Protein AF-A0AAD2JNA0-F1 (afdb_monomer)

pLDDT: mean 92.97, std 4.01, range [65.81, 96.75]

Organism: NCBI:txid2856

Mean predicted aligned error: 5.22 Å

Radius of gyration: 20.21 Å; Cα contacts (8 Å, |Δi|>4): 89; chains: 1; bounding box: 45×37×53 Å

Sequence (125 aa):
MDPKVNDEFAEWLNMRYGSIQACKIVRGKIHRYLGMTLDFLVKGKLKIRMDDYVKNMLEDFPVKFNKDSKQETPAGNDLLEAGKGKLLNAEYRQIFHTTVARGLYVSKRARLDIHPTITVLASRI

Secondary structure (DSSP, 8-state):
--HHHHHHHHHHHHHHHTTTS------SSEEEETTEEEE--STT--EEE-HHHHHHHHHHSSSPP-TT---SSSS-TTTTSPP-SPPPPHHHHHHHHHHHHHHHHHHTTT-GGGHHHHHHHHTT-

Solvent-accessible surface area (backbone atoms only — not comparable to full-atom values): 7846 Å² total; per-residue (Å²): 130,69,70,61,62,61,48,56,50,50,51,51,48,28,74,75,61,22,86,88,50,73,63,86,82,83,81,84,48,67,45,80,54,94,66,30,38,42,35,44,81,51,86,96,44,80,46,72,42,40,64,71,45,50,50,52,53,52,68,72,38,90,70,83,76,59,94,81,70,71,70,97,55,89,60,67,96,59,68,88,54,83,81,91,69,78,85,68,55,74,66,59,42,52,51,49,48,53,52,38,54,53,43,49,61,40,15,79,71,66,37,60,88,44,32,69,53,35,53,56,54,54,75,72,104

Foldseek 3Di:
DPVVVVVVVLVVCCVVPPPVHRDDDDDDQWDDDPQWIWGRVDPPDTDIDNPVLVVVLQVPQPDHDDPPNDDPALDDPCLVPDDPDDDDDPVVVVNLQVSLVSVCVCCVTPNVRCNVSSVSSNVVD

Structure (mmCIF, N/CA/C/O backbone):
data_AF-A0AAD2JNA0-F1
#
_entry.id   A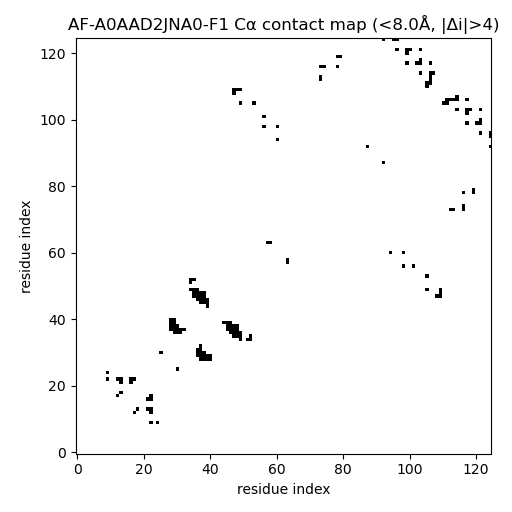F-A0AAD2JNA0-F1
#
loop_
_at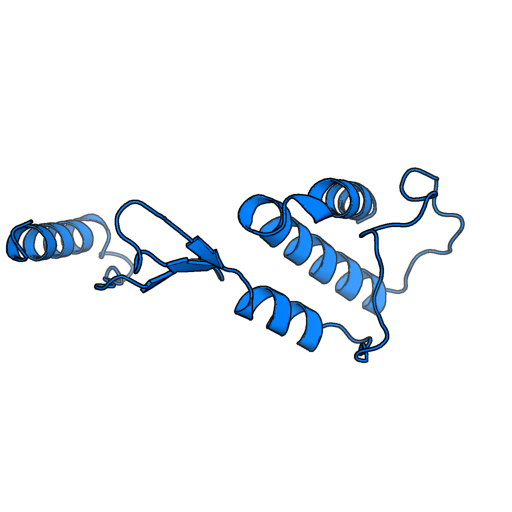om_site.group_PDB
_atom_site.id
_atom_site.type_symbol
_atom_site.label_atom_id
_atom_site.label_alt_id
_atom_site.label_comp_id
_atom_site.label_asym_id
_atom_site.label_entity_id
_atom_site.label_seq_id
_atom_site.pdbx_PDB_ins_code
_atom_site.Cartn_x
_atom_site.Cartn_y
_atom_site.Cartn_z
_atom_site.occupancy
_atom_site.B_iso_or_equiv
_atom_site.auth_seq_id
_atom_site.auth_comp_id
_atom_site.auth_asym_id
_atom_site.auth_atom_id
_atom_site.pdbx_PDB_model_num
ATOM 1 N N . MET A 1 1 ? -20.060 3.004 24.164 1.00 65.81 1 MET A N 1
ATOM 2 C CA . MET A 1 1 ? -20.694 1.758 23.694 1.00 65.81 1 MET A CA 1
ATOM 3 C C . MET A 1 1 ? -20.538 0.733 24.787 1.00 65.81 1 MET A C 1
ATOM 5 O O . MET A 1 1 ? -19.457 0.672 25.363 1.00 65.81 1 MET A O 1
ATOM 9 N N . ASP A 1 2 ? -21.598 -0.014 25.072 1.00 86.88 2 ASP A N 1
ATOM 10 C CA . ASP A 1 2 ? -21.520 -1.186 25.939 1.00 86.88 2 ASP A CA 1
ATOM 11 C C . ASP A 1 2 ? -20.669 -2.264 25.235 1.00 86.88 2 ASP A C 1
ATOM 13 O O . ASP A 1 2 ? -20.981 -2.616 24.093 1.00 86.88 2 ASP A O 1
ATOM 17 N N . PRO A 1 3 ? -19.576 -2.756 25.850 1.00 86.38 3 PRO A N 1
ATOM 18 C CA . PRO A 1 3 ? -18.765 -3.832 25.290 1.00 86.38 3 PRO A CA 1
ATOM 19 C C . PRO A 1 3 ? -19.561 -5.088 24.911 1.00 86.38 3 PRO A C 1
ATOM 21 O O . PRO A 1 3 ? -19.195 -5.721 23.920 1.00 86.38 3 PRO A O 1
ATOM 24 N N . LYS A 1 4 ? -20.658 -5.395 25.620 1.00 91.31 4 LYS A N 1
ATOM 25 C CA . LYS A 1 4 ? -21.481 -6.590 25.372 1.00 91.31 4 LYS A CA 1
ATOM 26 C C . LYS A 1 4 ? -22.114 -6.608 23.988 1.00 91.31 4 LYS A C 1
ATOM 28 O O . LYS A 1 4 ? -22.144 -7.647 23.343 1.00 91.31 4 LYS A O 1
ATOM 33 N N . VAL A 1 5 ? -22.509 -5.444 23.472 1.00 93.44 5 VAL A N 1
ATOM 34 C CA . VAL A 1 5 ? -23.067 -5.329 22.113 1.00 93.44 5 VAL A CA 1
ATOM 35 C C . VAL A 1 5 ? -22.057 -5.812 21.065 1.00 93.44 5 VAL A C 1
ATOM 37 O O . VAL A 1 5 ? -22.419 -6.457 20.085 1.00 93.44 5 VAL A O 1
ATOM 40 N N . ASN A 1 6 ? -20.764 -5.548 21.281 1.00 91.62 6 ASN A N 1
ATOM 41 C CA . ASN A 1 6 ? -19.706 -6.021 20.387 1.00 91.62 6 ASN A CA 1
ATOM 42 C C . ASN A 1 6 ? -19.396 -7.517 20.565 1.00 91.62 6 ASN A C 1
ATOM 44 O O . ASN A 1 6 ? -18.737 -8.099 19.704 1.00 91.62 6 ASN A O 1
ATOM 48 N N . ASP A 1 7 ? -19.777 -8.127 21.687 1.00 93.25 7 ASP A N 1
ATOM 49 C CA . ASP A 1 7 ? -19.657 -9.570 21.921 1.00 93.25 7 ASP A CA 1
ATOM 50 C C . ASP A 1 7 ? -20.792 -10.306 21.205 1.00 93.25 7 ASP A C 1
ATOM 52 O O . ASP A 1 7 ? -20.525 -11.152 20.355 1.00 93.25 7 ASP A O 1
ATOM 56 N N . GLU A 1 8 ? -22.033 -9.869 21.416 1.00 95.06 8 GLU A N 1
ATOM 57 C CA . GLU A 1 8 ? -23.221 -10.393 20.731 1.00 95.06 8 GLU A CA 1
ATOM 58 C C . GLU A 1 8 ? -23.094 -10.272 19.205 1.00 95.06 8 GLU A C 1
ATOM 60 O O . GLU A 1 8 ? -23.380 -11.210 18.459 1.00 95.06 8 GLU A O 1
ATOM 65 N N . PHE A 1 9 ? -22.588 -9.137 18.711 1.00 94.06 9 PHE A N 1
ATOM 66 C CA . PHE A 1 9 ? -22.353 -8.962 17.279 1.00 94.06 9 PHE A CA 1
ATOM 67 C C . PHE A 1 9 ? -21.260 -9.897 16.738 1.00 94.06 9 PHE A C 1
ATOM 69 O O . PHE A 1 9 ? -21.366 -10.395 15.615 1.00 94.06 9 PHE A O 1
ATOM 76 N N . ALA A 1 10 ? -20.213 -10.164 17.522 1.00 93.81 10 ALA A N 1
ATOM 77 C CA . ALA A 1 10 ? -19.153 -11.092 17.138 1.00 93.81 10 ALA A CA 1
ATOM 78 C C . ALA A 1 10 ? -19.648 -12.547 17.079 1.00 93.81 10 ALA A C 1
ATOM 80 O O . A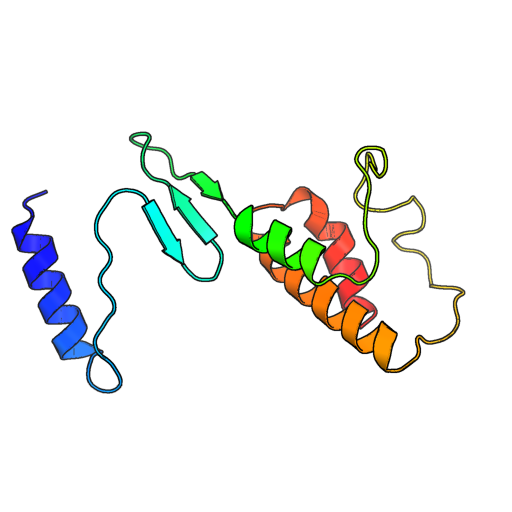LA A 1 10 ? -19.264 -13.289 16.169 1.00 93.81 10 ALA A O 1
ATOM 81 N N . GLU A 1 11 ? -20.516 -12.946 18.009 1.00 95.50 11 GLU A N 1
ATOM 82 C CA . GLU A 1 11 ? -21.198 -14.244 17.987 1.00 95.50 11 GLU A CA 1
ATOM 83 C C . GLU A 1 11 ? -22.107 -14.363 16.764 1.00 95.50 11 GLU A C 1
ATOM 85 O O . GLU A 1 11 ? -22.020 -15.341 16.020 1.00 95.50 11 GLU A O 1
ATOM 90 N N . TRP A 1 12 ? -22.906 -13.331 16.487 1.00 96.12 12 TRP A N 1
ATOM 91 C CA . TRP A 1 12 ? -23.779 -13.294 15.317 1.00 96.12 12 TRP A CA 1
ATOM 92 C C . TRP A 1 12 ? -23.000 -13.399 13.995 1.00 96.12 12 TRP A C 1
ATOM 94 O O . TRP A 1 12 ? -23.391 -14.162 13.108 1.00 96.12 12 TRP A O 1
ATOM 104 N N . LEU A 1 13 ? -21.869 -12.691 13.863 1.00 95.50 13 LEU A N 1
ATOM 105 C CA . LEU A 1 13 ? -20.994 -12.788 12.686 1.00 95.50 13 LEU A CA 1
ATOM 106 C C . LEU A 1 13 ? -20.475 -14.213 12.486 1.00 95.50 13 LEU A C 1
ATOM 108 O O . LEU A 1 13 ? -20.527 -14.732 11.372 1.00 95.50 13 LEU A O 1
ATOM 112 N N . ASN A 1 14 ? -20.013 -14.853 13.561 1.00 96.19 14 ASN A N 1
ATOM 113 C CA . ASN A 1 14 ? -19.549 -16.236 13.519 1.00 96.19 14 ASN A CA 1
ATOM 114 C C . ASN A 1 14 ? -20.671 -17.215 13.173 1.00 96.19 14 ASN A C 1
ATOM 116 O O . ASN A 1 14 ? -20.478 -18.092 12.339 1.00 96.19 14 ASN A O 1
ATOM 120 N N . MET A 1 15 ? -21.858 -17.047 13.749 1.00 96.25 15 MET A N 1
ATOM 121 C CA . MET A 1 15 ? -23.016 -17.874 13.415 1.00 96.25 15 MET A CA 1
ATOM 122 C C . MET A 1 15 ? -23.386 -17.746 11.931 1.00 96.25 15 MET A C 1
ATOM 124 O O . MET A 1 15 ? -23.740 -18.733 11.288 1.00 96.25 15 MET A O 1
ATOM 128 N N . ARG A 1 16 ? -23.306 -16.533 11.368 1.00 95.88 16 ARG A N 1
ATOM 129 C CA . ARG A 1 16 ? -23.735 -16.265 9.992 1.00 95.88 16 ARG A CA 1
ATOM 130 C C . ARG A 1 16 ? -22.691 -16.632 8.937 1.00 95.88 16 ARG A C 1
ATOM 132 O O . ARG A 1 16 ? -23.069 -17.106 7.869 1.00 95.88 16 ARG A O 1
ATOM 139 N N . TYR A 1 17 ? -21.412 -16.386 9.215 1.00 94.75 17 TYR A N 1
ATOM 140 C CA . TYR A 1 17 ? -20.326 -16.469 8.230 1.00 94.75 17 TYR A CA 1
ATOM 141 C C . TYR A 1 17 ? -19.186 -17.410 8.637 1.00 94.75 17 TYR A C 1
ATOM 143 O O . TYR A 1 17 ? -18.282 -17.655 7.842 1.00 94.75 17 TYR A O 1
ATOM 151 N N . GLY A 1 18 ? -19.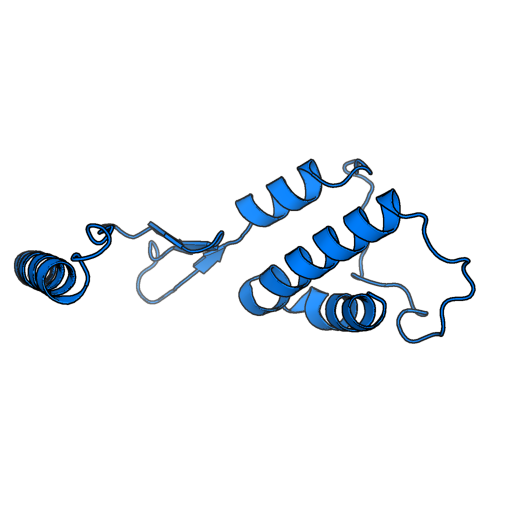222 -17.961 9.850 1.00 93.88 18 GLY A N 1
ATOM 152 C CA . GLY A 1 18 ? -18.171 -18.815 10.401 1.00 93.88 18 GLY A CA 1
ATOM 153 C C . GLY A 1 18 ? -18.182 -20.265 9.911 1.00 93.88 18 GLY A C 1
ATOM 154 O O . GLY A 1 18 ? -17.369 -21.055 10.382 1.00 93.88 18 GLY A O 1
ATOM 155 N N . SER A 1 19 ? -19.077 -20.631 8.985 1.00 94.75 19 SER A N 1
ATOM 156 C CA . SER A 1 19 ? -19.241 -22.013 8.507 1.00 94.75 19 SER A CA 1
ATOM 157 C C . SER A 1 19 ? -18.017 -22.555 7.764 1.00 94.75 19 SER A C 1
ATOM 159 O O . SER A 1 19 ? -17.735 -23.746 7.851 1.00 94.75 19 SER A O 1
ATOM 161 N N . ILE A 1 20 ? -17.290 -21.694 7.044 1.00 92.69 20 ILE A N 1
ATOM 162 C CA . ILE A 1 20 ? -16.044 -22.058 6.350 1.00 92.69 20 ILE A CA 1
ATOM 163 C C . ILE A 1 20 ? -14.855 -21.925 7.305 1.00 92.69 20 ILE A C 1
ATOM 165 O O . ILE A 1 20 ? -14.004 -22.805 7.390 1.00 92.69 20 ILE A O 1
ATOM 169 N N . GLN A 1 21 ? -14.791 -20.804 8.020 1.00 93.56 21 GLN A N 1
ATOM 170 C CA . GLN A 1 21 ? -13.749 -20.508 8.990 1.00 93.56 21 GLN A CA 1
ATOM 171 C C . GLN A 1 21 ? -14.296 -19.517 10.014 1.00 93.56 21 GLN A C 1
ATOM 173 O O . GLN A 1 21 ? -14.939 -18.538 9.634 1.00 93.56 21 GLN A O 1
ATOM 178 N N . ALA A 1 22 ? -13.974 -19.726 11.293 1.00 94.38 22 ALA A N 1
ATOM 179 C CA . ALA A 1 22 ? -14.323 -18.787 12.353 1.00 94.38 22 ALA A CA 1
ATOM 180 C C . ALA A 1 22 ? -13.882 -17.354 12.000 1.00 94.38 22 ALA A C 1
ATOM 182 O O . ALA A 1 22 ? -12.735 -17.100 11.609 1.00 94.38 22 ALA A O 1
ATOM 183 N N . CYS A 1 23 ? -14.804 -16.406 12.153 1.00 92.75 23 CYS A N 1
ATOM 184 C CA . CYS A 1 23 ? -14.564 -14.992 11.949 1.00 92.75 23 CYS A CA 1
ATOM 185 C C . CYS A 1 23 ? -13.462 -14.511 12.893 1.00 92.75 23 CYS A C 1
ATOM 187 O O . CYS A 1 23 ? -13.543 -14.632 14.117 1.00 92.75 23 CYS A O 1
ATOM 189 N N . LYS A 1 24 ? -12.428 -13.902 12.312 1.00 90.69 24 LYS A N 1
ATOM 190 C CA . LYS A 1 24 ? -11.344 -13.292 13.073 1.00 90.69 24 LYS A CA 1
ATOM 191 C C . LYS A 1 24 ? -11.801 -11.950 13.639 1.00 90.69 24 LYS A C 1
ATOM 193 O O . LYS A 1 24 ? -11.866 -10.957 12.917 1.00 90.69 24 LYS A O 1
ATOM 198 N N . ILE A 1 25 ? -12.074 -11.919 14.938 1.00 90.31 25 ILE A N 1
ATOM 199 C CA . ILE A 1 25 ? -12.470 -10.703 15.649 1.00 90.31 25 ILE A CA 1
ATOM 200 C C . ILE A 1 25 ? -11.224 -10.002 16.187 1.00 90.31 25 ILE A C 1
ATOM 202 O O . ILE A 1 25 ? -10.377 -10.615 16.834 1.00 90.31 25 ILE A O 1
ATOM 206 N N . VAL A 1 26 ? -11.105 -8.704 15.918 1.00 90.44 26 VAL A N 1
ATOM 207 C CA . VAL A 1 26 ? -10.010 -7.862 16.414 1.00 90.44 26 VAL A CA 1
ATOM 208 C C . VAL A 1 26 ? -10.615 -6.695 17.178 1.00 90.44 26 VAL A C 1
ATOM 210 O O . VAL A 1 26 ? -11.471 -5.987 16.649 1.00 90.44 26 VAL A O 1
ATOM 213 N N . ARG A 1 27 ? -10.160 -6.485 18.415 1.00 89.81 27 ARG A N 1
ATOM 214 C CA . ARG A 1 27 ? -10.597 -5.389 19.288 1.00 89.81 27 ARG A CA 1
ATOM 215 C C . ARG A 1 27 ? -9.443 -4.432 19.547 1.00 89.81 27 ARG A C 1
ATOM 217 O O . ARG A 1 27 ? -8.285 -4.837 19.560 1.00 89.81 27 ARG A O 1
ATOM 224 N N . GLY A 1 28 ? -9.773 -3.170 19.792 1.00 91.75 28 GLY A N 1
ATOM 225 C CA . GLY A 1 28 ? -8.800 -2.127 20.095 1.00 91.75 28 GLY A CA 1
ATOM 226 C C . GLY A 1 28 ? -8.939 -0.932 19.164 1.00 91.75 28 GLY A C 1
ATOM 227 O O . GLY A 1 28 ? -9.973 -0.737 18.540 1.00 91.75 28 GLY A O 1
ATOM 228 N N . LYS A 1 29 ? -7.895 -0.102 19.123 1.00 94.44 29 LYS A N 1
ATOM 229 C CA . LYS A 1 29 ? -7.843 1.107 18.284 1.00 94.44 29 LYS A CA 1
ATOM 230 C C . LYS A 1 29 ? -6.951 0.948 17.055 1.00 94.44 29 LYS A C 1
ATOM 232 O O . LYS A 1 29 ? -6.904 1.847 16.227 1.00 94.44 29 LYS A O 1
ATOM 237 N N . ILE A 1 30 ? -6.218 -0.158 16.949 1.00 95.31 30 ILE A N 1
ATOM 238 C CA . ILE A 1 30 ? -5.306 -0.436 15.839 1.00 95.31 30 ILE A CA 1
ATOM 239 C C . ILE A 1 30 ? -5.740 -1.751 15.211 1.00 95.31 30 ILE A C 1
ATOM 241 O O . ILE A 1 30 ? -5.743 -2.785 15.876 1.00 95.31 30 ILE A O 1
ATOM 245 N N . HIS A 1 31 ? -6.085 -1.714 13.929 1.00 94.94 31 HIS A N 1
ATOM 246 C CA . HIS A 1 31 ? -6.531 -2.887 13.186 1.00 94.94 31 HIS A CA 1
ATOM 247 C C . HIS A 1 31 ? -5.620 -3.119 11.985 1.00 94.94 31 HIS A C 1
ATOM 249 O O . HIS A 1 31 ? -5.299 -2.184 11.253 1.00 94.94 31 HIS A O 1
ATOM 255 N N . ARG A 1 32 ? -5.220 -4.374 11.759 1.00 93.75 32 ARG A N 1
ATOM 256 C CA . ARG A 1 32 ? -4.519 -4.784 10.536 1.00 93.75 32 ARG A CA 1
ATOM 257 C C . ARG A 1 32 ? -5.529 -5.363 9.550 1.00 93.75 32 ARG A C 1
ATOM 259 O O . ARG A 1 32 ? -6.242 -6.302 9.893 1.00 93.75 32 ARG A O 1
ATOM 266 N N . TYR A 1 33 ? -5.568 -4.830 8.334 1.00 91.44 33 TYR A N 1
ATOM 267 C CA . TYR A 1 33 ? -6.467 -5.294 7.279 1.00 91.44 33 TYR A CA 1
ATOM 268 C C . TYR A 1 33 ? -5.796 -5.171 5.912 1.00 91.44 33 TYR A C 1
ATOM 270 O O . TYR A 1 33 ? -5.439 -4.073 5.498 1.00 91.44 33 TYR A O 1
ATOM 278 N N . LEU A 1 34 ? -5.611 -6.300 5.220 1.00 90.81 34 LEU A N 1
ATOM 279 C CA . LEU A 1 34 ? -5.049 -6.374 3.862 1.00 90.81 34 LEU A CA 1
ATOM 280 C C . LEU A 1 34 ? -3.798 -5.492 3.657 1.00 90.81 34 LEU A C 1
ATOM 282 O O . LEU A 1 34 ? -3.753 -4.642 2.771 1.00 90.81 34 LEU A O 1
ATOM 286 N N . GLY A 1 35 ? -2.790 -5.640 4.520 1.00 90.69 35 GLY A N 1
ATOM 287 C CA . GLY A 1 35 ? -1.548 -4.855 4.437 1.00 90.69 35 GLY A CA 1
ATOM 288 C C . GLY A 1 35 ? -1.674 -3.383 4.856 1.00 90.69 35 GLY A C 1
ATOM 289 O O . GLY A 1 35 ? -0.691 -2.652 4.793 1.00 90.69 35 GLY A O 1
ATOM 290 N N . MET A 1 36 ? -2.852 -2.946 5.306 1.00 95.44 36 MET A N 1
ATOM 291 C CA . MET A 1 36 ? -3.061 -1.647 5.941 1.00 95.44 36 MET A CA 1
ATOM 292 C C . MET A 1 36 ? -3.072 -1.780 7.461 1.00 95.44 36 MET A C 1
ATOM 294 O O . MET A 1 36 ? -3.547 -2.775 8.017 1.00 95.44 36 MET A O 1
ATOM 298 N N . THR A 1 37 ? -2.626 -0.721 8.124 1.00 96.31 37 THR A N 1
ATOM 299 C CA . THR A 1 37 ? -2.871 -0.461 9.539 1.00 96.31 37 THR A CA 1
ATOM 300 C C . THR A 1 37 ? -3.863 0.689 9.651 1.00 96.31 37 THR A C 1
ATOM 302 O O . THR A 1 37 ? -3.566 1.812 9.245 1.00 96.31 37 THR A O 1
ATOM 305 N N . LEU A 1 38 ? -5.045 0.398 10.187 1.00 95.38 38 LEU A N 1
ATOM 306 C CA . LEU A 1 38 ? -6.088 1.369 10.495 1.00 95.38 38 LEU A CA 1
ATOM 307 C C . LEU A 1 38 ? -5.915 1.804 11.952 1.00 95.38 38 LEU A C 1
ATOM 309 O O . LEU A 1 38 ? -6.119 1.003 12.867 1.00 95.38 38 LEU A O 1
ATOM 313 N N . ASP A 1 39 ? -5.493 3.047 12.156 1.00 96.50 39 ASP A N 1
ATOM 314 C CA . ASP A 1 39 ? -5.181 3.621 13.465 1.00 96.50 39 ASP A CA 1
ATOM 315 C C . ASP 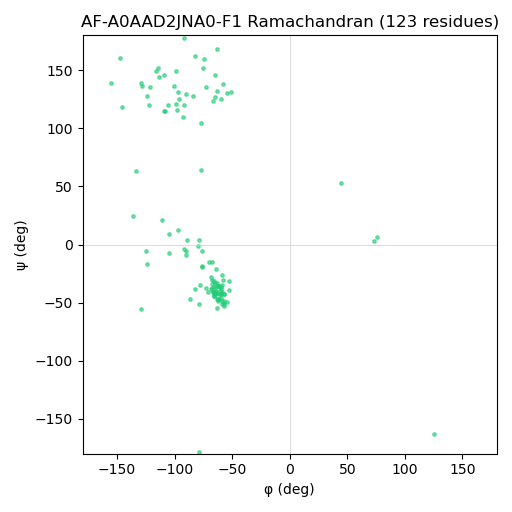A 1 39 ? -6.236 4.667 13.865 1.00 96.50 39 ASP A C 1
ATOM 317 O O . ASP A 1 39 ? -6.382 5.719 13.233 1.00 96.50 39 ASP A O 1
ATOM 321 N N . PHE A 1 40 ? -6.958 4.344 14.940 1.00 95.75 40 PHE A N 1
ATOM 322 C CA . PHE A 1 40 ? -8.017 5.126 15.580 1.00 95.75 40 PHE A CA 1
ATOM 323 C C . PHE A 1 40 ? -7.597 5.657 16.966 1.00 95.75 40 PHE A C 1
ATOM 325 O O . PHE A 1 40 ? -8.447 5.945 17.815 1.00 95.75 40 PHE A O 1
ATOM 332 N N . LEU A 1 41 ? -6.294 5.761 17.259 1.00 95.94 41 LEU A N 1
ATOM 333 C CA . LEU A 1 41 ? -5.803 6.260 18.551 1.00 95.94 41 LEU A CA 1
ATOM 334 C C . LEU A 1 41 ? -6.286 7.686 18.847 1.00 95.94 41 LEU A C 1
ATOM 336 O O . LEU A 1 41 ? -6.584 8.010 20.000 1.00 95.94 41 LEU A O 1
ATOM 340 N N . VAL A 1 42 ? -6.398 8.515 17.807 1.00 96.31 42 VAL A N 1
ATOM 341 C CA . VAL A 1 42 ? -6.880 9.895 17.903 1.00 96.31 42 VAL A CA 1
ATOM 342 C C . VAL A 1 42 ? -8.386 9.927 17.663 1.00 96.31 42 VAL A C 1
ATOM 344 O O . VAL A 1 42 ? -8.866 9.569 16.589 1.00 96.31 42 VAL A O 1
ATOM 347 N N . LYS A 1 43 ? -9.142 10.400 18.658 1.00 94.88 43 LYS A N 1
ATOM 348 C CA . LYS A 1 43 ? -10.603 10.513 18.568 1.00 94.88 43 LYS A CA 1
ATOM 349 C C . LYS A 1 43 ? -11.008 11.333 17.336 1.00 94.88 43 LYS A C 1
ATOM 351 O O . LYS A 1 43 ? -10.500 12.430 17.124 1.00 94.88 43 LYS A O 1
ATOM 356 N N . GLY A 1 44 ? -11.933 10.793 16.543 1.00 94.88 44 GLY A N 1
ATOM 357 C CA . GLY A 1 44 ? -12.466 11.451 15.347 1.00 94.88 44 GLY A CA 1
ATOM 358 C C . GLY A 1 44 ? -11.537 11.441 14.129 1.00 94.88 44 GLY A C 1
ATOM 359 O O . GLY A 1 44 ? -11.862 12.079 13.134 1.00 94.88 44 GLY A O 1
ATOM 360 N N . LYS A 1 45 ? -10.395 10.740 14.175 1.00 95.94 45 LYS A N 1
ATOM 361 C CA . LYS A 1 45 ? -9.479 10.615 13.034 1.00 95.94 45 LYS A CA 1
ATOM 362 C C . LYS A 1 45 ? -9.155 9.151 12.763 1.00 95.94 45 LYS A C 1
ATOM 364 O O . LYS A 1 45 ? -8.844 8.402 13.682 1.00 95.94 45 LYS A O 1
ATOM 369 N N . LEU A 1 46 ? -9.173 8.781 11.487 1.00 94.44 46 LEU A N 1
ATOM 370 C CA . LEU A 1 46 ? -8.632 7.520 10.994 1.00 94.44 46 LEU A CA 1
ATOM 371 C C . LEU A 1 46 ? -7.318 7.815 10.273 1.00 94.44 46 LEU A C 1
ATOM 373 O O . LEU A 1 46 ? -7.300 8.558 9.292 1.00 94.44 46 LEU A O 1
ATOM 377 N N . LYS A 1 47 ? -6.221 7.225 10.747 1.00 94.69 47 LYS A N 1
ATOM 378 C CA . LYS A 1 47 ? -4.953 7.194 10.016 1.00 94.69 47 LYS A CA 1
ATOM 379 C C . LYS A 1 47 ? -4.826 5.845 9.316 1.00 94.69 47 LYS A C 1
ATOM 381 O O . LYS A 1 47 ? -4.825 4.807 9.972 1.00 94.69 47 LYS A O 1
ATOM 386 N N . ILE A 1 48 ? -4.702 5.864 7.994 1.00 94.12 48 ILE A N 1
ATOM 387 C CA . ILE A 1 48 ? -4.431 4.668 7.193 1.00 94.12 48 ILE A CA 1
ATOM 388 C C . ILE A 1 48 ? -2.932 4.637 6.919 1.00 94.12 48 ILE A C 1
ATOM 390 O O . ILE A 1 48 ? -2.405 5.532 6.261 1.00 94.12 48 ILE A O 1
ATOM 394 N N . ARG A 1 49 ? -2.235 3.621 7.433 1.00 94.88 49 ARG A N 1
ATOM 395 C CA . ARG A 1 49 ? -0.805 3.418 7.174 1.00 94.88 49 ARG A CA 1
ATOM 396 C C . ARG A 1 49 ? -0.571 2.147 6.372 1.00 94.88 49 ARG A C 1
ATOM 398 O O . ARG A 1 49 ? -1.265 1.151 6.559 1.00 94.88 49 ARG A O 1
ATOM 405 N N . MET A 1 50 ? 0.416 2.190 5.489 1.00 96.75 50 MET A N 1
ATOM 406 C CA . MET A 1 50 ? 0.875 1.056 4.675 1.00 96.75 50 MET A CA 1
ATOM 407 C C . MET A 1 50 ? 2.408 0.985 4.650 1.00 96.75 50 MET A C 1
ATOM 409 O O . MET A 1 50 ? 3.004 0.472 3.710 1.00 96.75 50 MET A O 1
ATOM 413 N N . ASP A 1 51 ? 3.046 1.534 5.677 1.00 95.12 51 ASP A N 1
ATOM 414 C CA . ASP A 1 51 ? 4.491 1.578 5.872 1.00 95.12 51 ASP A CA 1
ATOM 415 C C . ASP A 1 51 ? 5.113 0.177 5.875 1.00 95.12 51 ASP A C 1
ATOM 417 O O . ASP A 1 51 ? 6.027 -0.066 5.091 1.00 95.12 51 ASP A O 1
ATOM 421 N N . ASP A 1 52 ? 4.550 -0.766 6.638 1.00 94.75 52 ASP A N 1
ATOM 422 C CA . ASP A 1 52 ? 4.980 -2.175 6.624 1.00 94.75 52 ASP A CA 1
ATOM 423 C C . ASP A 1 52 ? 4.888 -2.782 5.210 1.00 94.75 52 ASP A C 1
ATOM 425 O O . ASP A 1 52 ? 5.792 -3.477 4.748 1.00 94.75 52 ASP A O 1
ATOM 429 N N . TYR A 1 53 ? 3.803 -2.492 4.484 1.00 95.75 53 TYR A N 1
ATOM 430 C CA . TYR A 1 53 ? 3.591 -3.017 3.133 1.00 95.75 53 TYR A CA 1
ATOM 431 C C . TYR A 1 53 ? 4.622 -2.474 2.139 1.00 95.75 53 TYR A C 1
ATOM 433 O O . TYR A 1 53 ? 5.160 -3.232 1.329 1.00 95.75 53 TYR A O 1
ATOM 441 N N . VAL A 1 54 ? 4.891 -1.165 2.194 1.00 94.56 54 VAL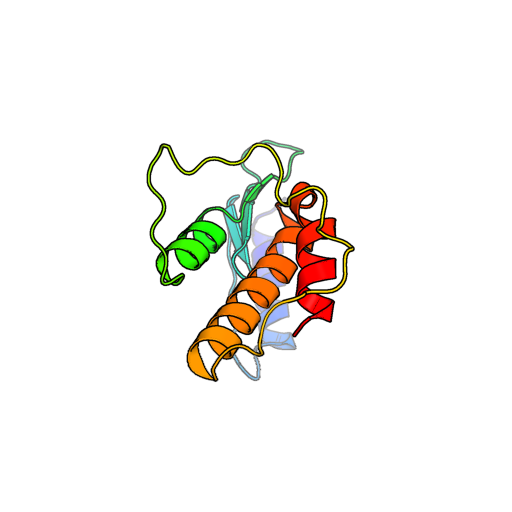 A N 1
ATOM 442 C CA . VAL A 1 54 ? 5.888 -0.506 1.341 1.00 94.56 54 VAL A CA 1
ATOM 443 C C . VAL A 1 54 ? 7.291 -0.985 1.697 1.00 94.56 54 VAL A C 1
ATOM 445 O O . VAL A 1 54 ? 8.069 -1.260 0.790 1.00 94.56 54 VAL A O 1
ATOM 448 N N . LYS A 1 55 ? 7.602 -1.157 2.985 1.00 93.75 55 LYS A N 1
ATOM 449 C CA . LYS A 1 55 ? 8.884 -1.708 3.433 1.00 93.75 55 LYS A CA 1
ATOM 450 C C . LYS A 1 55 ? 9.125 -3.094 2.835 1.00 93.75 55 LYS A C 1
ATOM 452 O O . LYS A 1 55 ? 10.129 -3.278 2.157 1.00 93.75 55 LYS A O 1
ATOM 457 N N . ASN A 1 56 ? 8.157 -4.004 2.956 1.00 94.56 56 ASN A N 1
ATOM 458 C CA . ASN A 1 56 ? 8.254 -5.333 2.346 1.00 94.56 56 ASN A CA 1
ATOM 459 C C . ASN A 1 56 ? 8.372 -5.246 0.813 1.00 94.56 56 ASN A C 1
ATOM 461 O O . ASN A 1 56 ? 9.071 -6.034 0.192 1.00 94.56 56 ASN A O 1
ATOM 465 N N . MET A 1 57 ? 7.701 -4.280 0.171 1.00 94.56 57 MET A N 1
ATOM 466 C CA . MET A 1 57 ? 7.793 -4.084 -1.284 1.00 94.56 57 MET A CA 1
ATOM 467 C C . MET A 1 57 ? 9.198 -3.686 -1.734 1.00 94.56 57 MET A C 1
ATOM 469 O O . MET A 1 57 ? 9.636 -4.121 -2.795 1.00 94.56 57 MET A O 1
ATOM 473 N N . LEU A 1 58 ? 9.896 -2.879 -0.936 1.00 93.06 58 LEU A N 1
ATOM 474 C CA . LEU A 1 58 ? 11.275 -2.467 -1.196 1.00 93.06 58 LEU A CA 1
ATOM 475 C C . LEU A 1 58 ? 12.285 -3.566 -0.836 1.00 93.06 58 LEU A C 1
ATOM 477 O O . LEU A 1 58 ? 13.297 -3.717 -1.517 1.00 93.06 58 LEU A O 1
ATOM 481 N N . GLU A 1 59 ? 12.016 -4.348 0.211 1.00 93.62 59 GLU A N 1
ATOM 482 C CA . GLU A 1 59 ? 12.836 -5.505 0.587 1.00 93.62 59 GLU A CA 1
ATOM 483 C C . GLU A 1 59 ? 12.814 -6.596 -0.491 1.00 93.62 59 GLU A C 1
ATOM 485 O O . GLU A 1 59 ? 13.874 -7.126 -0.825 1.00 93.62 59 GLU A O 1
ATOM 490 N N . ASP A 1 60 ? 11.654 -6.847 -1.101 1.00 94.38 60 ASP A N 1
ATOM 491 C CA . ASP A 1 60 ? 11.496 -7.827 -2.184 1.00 94.38 60 ASP A CA 1
ATOM 492 C C . ASP A 1 60 ? 12.040 -7.330 -3.537 1.00 94.38 60 ASP A C 1
ATOM 494 O O . ASP A 1 60 ? 12.283 -8.126 -4.444 1.00 94.38 60 ASP A O 1
ATOM 498 N N . PHE A 1 61 ? 12.236 -6.018 -3.709 1.00 94.88 61 PHE A N 1
ATOM 499 C CA . PHE A 1 61 ? 12.776 -5.468 -4.953 1.00 94.88 61 PHE A CA 1
ATOM 500 C C . PHE A 1 61 ? 14.280 -5.788 -5.078 1.00 94.88 61 PHE A C 1
ATOM 502 O O . PHE A 1 61 ? 15.026 -5.620 -4.102 1.00 94.88 61 PHE A O 1
ATOM 509 N N . PRO A 1 62 ? 14.770 -6.232 -6.255 1.00 93.94 62 PRO A N 1
ATOM 510 C CA . PRO A 1 62 ? 16.162 -6.663 -6.420 1.00 93.94 62 PRO A CA 1
ATOM 511 C C . PRO A 1 62 ? 17.163 -5.510 -6.276 1.00 93.94 62 PRO A C 1
ATOM 513 O O . PRO A 1 62 ? 18.284 -5.717 -5.818 1.00 93.94 62 PRO A O 1
ATOM 516 N N . VAL A 1 63 ? 16.766 -4.286 -6.639 1.00 90.69 63 VAL A N 1
ATOM 517 C CA . VAL A 1 63 ? 17.621 -3.100 -6.519 1.00 90.69 63 VAL A CA 1
ATOM 518 C C . VAL A 1 63 ? 17.518 -2.544 -5.105 1.00 90.69 63 VAL A C 1
ATOM 520 O O . VAL A 1 63 ? 16.422 -2.280 -4.610 1.00 90.69 63 VAL A O 1
ATOM 523 N N . LYS A 1 64 ? 18.668 -2.344 -4.457 1.00 90.50 64 LYS A N 1
ATOM 524 C CA . LYS A 1 64 ? 18.746 -1.754 -3.119 1.00 90.50 64 LYS A CA 1
ATOM 525 C C . LYS A 1 64 ? 19.054 -0.267 -3.211 1.00 90.50 64 LYS A C 1
ATOM 527 O O . LYS A 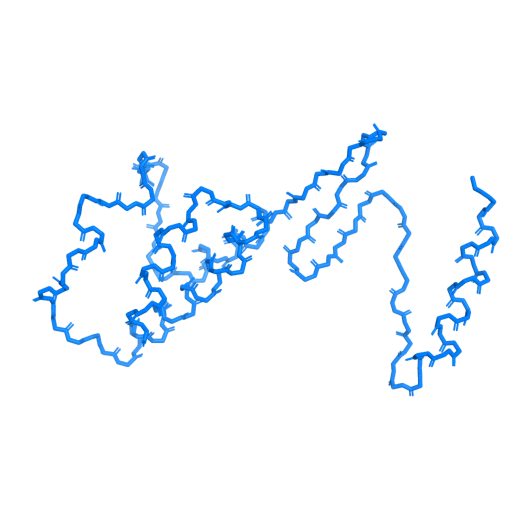1 64 ? 19.971 0.149 -3.911 1.00 90.50 64 LYS A O 1
ATOM 532 N N . PHE A 1 65 ? 18.275 0.515 -2.478 1.00 87.19 65 PHE A N 1
ATOM 533 C CA . PHE A 1 65 ? 18.371 1.968 -2.436 1.00 87.19 65 PHE A CA 1
ATOM 534 C C . PHE A 1 65 ? 19.116 2.394 -1.170 1.00 87.19 65 PHE A C 1
ATOM 536 O O . PHE A 1 65 ? 18.858 1.868 -0.085 1.00 87.19 65 PHE A O 1
ATOM 543 N N . ASN A 1 66 ? 20.037 3.347 -1.297 1.00 88.50 66 ASN A N 1
ATOM 544 C CA . ASN A 1 66 ? 20.689 3.978 -0.148 1.00 88.50 66 ASN A CA 1
ATOM 545 C C . ASN A 1 66 ? 19.914 5.238 0.287 1.00 88.50 66 ASN A C 1
ATOM 547 O O . ASN A 1 66 ? 18.914 5.615 -0.322 1.00 88.50 66 ASN A O 1
ATOM 551 N N . LYS A 1 67 ? 20.363 5.910 1.355 1.00 83.88 67 LYS A N 1
ATOM 552 C CA . LYS A 1 67 ? 19.701 7.133 1.854 1.00 83.88 67 LYS A CA 1
ATOM 553 C C . LYS A 1 67 ? 19.741 8.299 0.860 1.00 83.88 67 LYS A C 1
ATOM 555 O O . LYS A 1 67 ? 18.896 9.187 0.960 1.00 83.88 67 LYS A O 1
ATOM 560 N N . ASP A 1 68 ? 20.676 8.267 -0.082 1.00 88.50 68 ASP A N 1
ATOM 561 C CA . ASP A 1 68 ? 20.870 9.295 -1.106 1.00 88.50 68 ASP A CA 1
ATOM 562 C C . ASP A 1 68 ? 20.061 9.000 -2.380 1.00 88.50 68 ASP A C 1
ATOM 564 O O . ASP A 1 68 ? 19.907 9.860 -3.241 1.00 88.50 68 ASP A O 1
ATOM 568 N N . SER A 1 69 ? 19.468 7.805 -2.476 1.00 86.81 69 SER A N 1
ATOM 569 C CA . SER A 1 69 ? 18.575 7.382 -3.557 1.00 86.81 69 SER A CA 1
ATOM 570 C C . SER A 1 69 ? 17.184 7.993 -3.370 1.00 86.81 69 SER A C 1
ATOM 572 O O . SER A 1 69 ? 16.202 7.296 -3.111 1.00 86.81 69 SER A O 1
ATOM 574 N N . LYS A 1 70 ? 17.106 9.321 -3.452 1.00 87.56 70 LYS A N 1
ATOM 575 C CA . LYS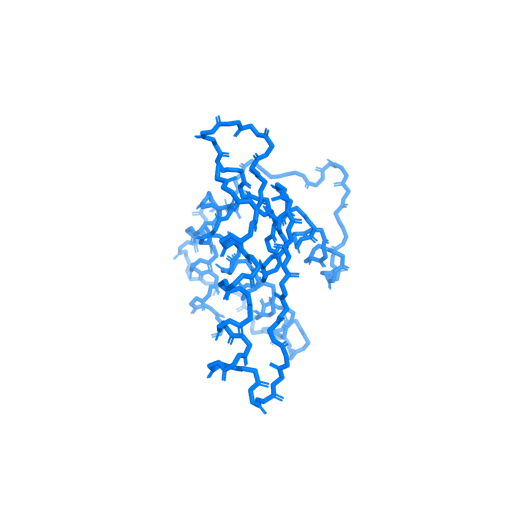 A 1 70 ? 15.860 10.087 -3.373 1.00 87.56 70 LYS A CA 1
ATOM 576 C C . LYS A 1 70 ? 15.523 10.676 -4.733 1.00 87.56 70 LYS A C 1
ATOM 578 O O . LYS A 1 70 ? 16.405 11.052 -5.496 1.00 87.56 70 LYS A O 1
ATOM 583 N N . GLN A 1 71 ? 14.231 10.746 -5.013 1.00 88.75 71 GLN A N 1
ATOM 584 C CA . GLN A 1 71 ? 13.674 11.412 -6.182 1.00 88.75 71 GLN A CA 1
ATOM 585 C C . GLN A 1 71 ? 12.578 12.354 -5.698 1.00 88.75 71 GLN A C 1
ATOM 587 O O . GLN A 1 71 ? 11.824 12.002 -4.787 1.00 88.75 71 GLN A O 1
ATOM 592 N N . GLU A 1 72 ? 12.522 13.552 -6.273 1.00 89.75 72 GLU A N 1
ATOM 593 C CA . GLU A 1 72 ? 11.508 14.551 -5.918 1.00 89.75 72 GLU A CA 1
ATOM 594 C C . GLU A 1 72 ? 10.133 14.161 -6.463 1.00 89.75 72 GLU A C 1
ATOM 596 O O . GLU A 1 72 ? 9.117 14.334 -5.790 1.00 89.75 72 GLU A O 1
ATOM 601 N N . THR A 1 73 ? 10.110 13.579 -7.663 1.00 91.19 73 THR A N 1
ATOM 602 C CA . THR A 1 73 ? 8.897 13.131 -8.341 1.00 91.19 73 THR A CA 1
ATOM 603 C C . THR A 1 73 ? 8.897 11.611 -8.531 1.00 91.19 73 THR A C 1
ATOM 605 O O . THR A 1 73 ? 9.950 10.998 -8.712 1.00 91.19 73 THR A O 1
ATOM 608 N N . PRO A 1 74 ? 7.719 10.958 -8.530 1.00 91.38 74 PRO A N 1
ATOM 609 C CA . PRO A 1 74 ? 7.631 9.514 -8.763 1.00 91.38 74 PRO A CA 1
ATOM 610 C C . PRO A 1 74 ? 8.017 9.077 -10.189 1.00 91.38 74 PRO A C 1
ATOM 612 O O . PRO A 1 74 ? 8.197 7.885 -10.424 1.00 91.38 74 PRO A O 1
ATOM 615 N N . ALA A 1 75 ? 8.091 10.006 -11.146 1.00 93.44 75 ALA A N 1
ATOM 616 C CA . ALA A 1 75 ? 8.468 9.759 -12.536 1.00 93.44 75 ALA A CA 1
ATOM 617 C C . ALA A 1 75 ? 9.212 10.954 -13.150 1.00 93.44 75 ALA A C 1
ATOM 619 O O . ALA A 1 75 ? 9.088 12.078 -12.659 1.00 93.44 75 ALA A O 1
ATOM 620 N N . GLY A 1 76 ? 9.943 10.692 -14.238 1.00 91.44 76 GLY A N 1
ATOM 621 C CA . GLY A 1 76 ? 10.556 11.718 -15.083 1.00 91.44 76 GLY A CA 1
ATOM 622 C C . GLY A 1 76 ? 9.568 12.378 -16.054 1.00 91.44 76 GLY A C 1
ATOM 623 O O . GLY A 1 76 ? 8.379 12.048 -16.086 1.00 91.44 76 GLY A O 1
ATOM 624 N N . ASN A 1 77 ? 10.079 13.307 -16.866 1.00 92.94 77 ASN A N 1
ATOM 625 C CA . ASN A 1 77 ? 9.285 14.090 -17.826 1.00 92.94 77 ASN A CA 1
ATOM 626 C C . ASN A 1 77 ? 8.768 13.268 -19.019 1.00 92.94 77 ASN A C 1
ATOM 628 O O . ASN A 1 77 ? 7.859 13.700 -19.719 1.00 92.94 77 ASN A O 1
ATOM 632 N N . ASP A 1 78 ? 9.321 12.078 -19.228 1.00 91.69 78 ASP A N 1
ATOM 633 C CA . ASP A 1 78 ? 9.038 11.163 -20.332 1.00 91.69 78 ASP A CA 1
ATOM 634 C C . ASP A 1 78 ? 8.026 10.064 -19.959 1.00 91.69 78 ASP A C 1
ATOM 636 O O . ASP A 1 78 ? 7.838 9.104 -20.706 1.00 91.69 78 ASP A O 1
ATOM 640 N N . LEU A 1 79 ? 7.336 10.184 -18.814 1.00 92.50 79 LEU A N 1
ATOM 641 C CA . LEU A 1 79 ? 6.420 9.151 -18.310 1.00 92.50 79 LEU A CA 1
ATOM 642 C C . LEU A 1 79 ? 5.372 8.717 -19.350 1.00 92.50 79 LEU A C 1
ATOM 644 O O . LEU A 1 79 ? 5.039 7.535 -19.428 1.00 92.50 79 LEU A O 1
ATOM 648 N N . LEU A 1 80 ? 4.843 9.656 -20.138 1.00 92.94 80 LEU A N 1
ATOM 649 C CA . LEU A 1 80 ? 3.809 9.394 -21.147 1.00 92.94 80 LEU A CA 1
ATOM 650 C C . LEU A 1 80 ? 4.376 9.050 -22.531 1.00 92.94 80 LEU A C 1
ATOM 652 O O . LEU A 1 80 ? 3.614 8.693 -23.427 1.00 92.94 80 LEU A O 1
ATOM 656 N N . GLU A 1 81 ? 5.691 9.134 -22.716 1.00 92.81 81 GLU A N 1
ATOM 657 C CA . GLU A 1 81 ? 6.325 8.818 -23.990 1.00 92.81 81 GLU A CA 1
ATOM 658 C C . GLU A 1 81 ? 6.391 7.305 -24.229 1.00 92.81 81 GLU A C 1
ATOM 660 O O . GLU A 1 81 ? 6.468 6.491 -23.298 1.00 92.81 81 GLU A O 1
ATOM 665 N N . ALA A 1 82 ? 6.388 6.918 -25.507 1.00 85.38 82 ALA A N 1
ATOM 666 C CA . ALA A 1 82 ? 6.585 5.532 -25.905 1.00 85.38 82 ALA A CA 1
ATOM 667 C C . ALA A 1 82 ? 7.986 5.049 -25.498 1.00 85.38 82 ALA A C 1
ATOM 669 O O . ALA A 1 82 ? 8.997 5.703 -25.762 1.00 85.38 82 ALA A O 1
ATOM 670 N N . GLY A 1 83 ? 8.053 3.871 -24.874 1.00 82.44 83 GLY A N 1
ATOM 671 C CA . GLY A 1 83 ? 9.322 3.268 -24.482 1.00 82.44 83 GLY A CA 1
ATOM 672 C C . GLY A 1 83 ? 10.168 2.908 -25.704 1.00 82.44 83 GLY A C 1
ATOM 673 O O . GLY A 1 83 ? 9.719 2.176 -26.579 1.00 82.44 83 GLY A O 1
ATOM 674 N N . LYS A 1 84 ? 11.418 3.380 -25.742 1.00 85.81 84 LYS A N 1
ATOM 675 C CA . LYS A 1 84 ? 12.399 3.057 -26.802 1.00 85.81 84 LYS A CA 1
ATOM 676 C C . LYS A 1 84 ? 13.226 1.796 -26.496 1.00 85.81 84 LYS A C 1
ATOM 678 O O . LYS A 1 84 ? 14.167 1.473 -27.215 1.00 85.81 84 LYS A O 1
ATOM 683 N N . GLY A 1 85 ? 12.924 1.121 -25.386 1.00 85.94 85 GLY A N 1
ATOM 684 C CA . GLY A 1 85 ? 13.672 -0.029 -24.882 1.00 85.94 85 GLY A CA 1
ATOM 685 C C . GLY A 1 85 ? 13.292 -1.352 -25.549 1.00 85.94 85 GLY A C 1
ATOM 686 O O . GLY A 1 85 ? 12.226 -1.494 -26.143 1.00 85.94 85 GLY A O 1
ATOM 687 N N . LYS A 1 86 ? 14.169 -2.352 -25.406 1.00 91.75 86 LYS A N 1
ATOM 688 C CA . LYS A 1 86 ? 13.862 -3.745 -25.762 1.00 91.75 86 LYS A CA 1
ATOM 689 C C . LYS A 1 86 ? 12.926 -4.361 -24.719 1.00 91.75 86 LYS A C 1
ATOM 691 O O . LYS A 1 86 ? 12.873 -3.907 -23.577 1.00 91.75 86 LYS A O 1
ATOM 696 N N . LEU A 1 87 ? 12.235 -5.434 -25.100 1.00 91.94 87 LEU A N 1
ATOM 697 C CA . LEU A 1 87 ? 11.433 -6.220 -24.164 1.00 91.94 87 LEU A CA 1
ATOM 698 C C . LEU A 1 87 ? 12.296 -6.746 -23.010 1.00 91.94 87 LEU A C 1
ATOM 700 O O . LEU A 1 87 ? 13.410 -7.231 -23.221 1.00 91.94 87 LEU A O 1
ATOM 704 N N . LEU A 1 88 ? 11.747 -6.687 -21.795 1.00 92.88 88 LEU A N 1
ATOM 705 C CA . LEU A 1 88 ? 12.363 -7.293 -20.619 1.00 92.88 88 LEU A CA 1
ATOM 706 C C . LEU A 1 88 ? 12.406 -8.819 -20.766 1.00 92.88 88 LEU A C 1
ATOM 708 O O . LEU A 1 88 ? 11.478 -9.434 -21.313 1.00 92.88 88 LEU A O 1
ATOM 712 N N . ASN A 1 89 ? 13.459 -9.435 -20.223 1.00 95.50 89 ASN A N 1
ATOM 713 C CA . ASN A 1 89 ? 13.506 -10.886 -20.048 1.00 95.50 89 ASN A CA 1
ATOM 714 C C . ASN A 1 89 ? 12.394 -11.346 -19.076 1.00 95.50 89 ASN A C 1
ATOM 716 O O . ASN A 1 89 ? 11.743 -10.529 -18.421 1.00 95.50 89 ASN A O 1
ATOM 720 N N . ALA A 1 90 ? 12.146 -12.655 -19.006 1.00 96.31 90 ALA A N 1
ATOM 721 C CA . ALA A 1 90 ? 11.046 -13.198 -18.207 1.00 96.31 90 ALA A CA 1
ATOM 722 C C . ALA A 1 90 ? 11.153 -12.828 -16.715 1.00 96.31 90 ALA A C 1
ATOM 724 O O . ALA A 1 90 ? 10.157 -12.449 -16.102 1.00 96.31 90 ALA A O 1
ATOM 725 N N . GLU A 1 91 ? 12.364 -12.869 -16.158 1.00 95.50 91 GLU A N 1
ATOM 726 C CA . GLU A 1 91 ? 12.633 -12.543 -14.757 1.00 95.50 91 GLU A CA 1
ATOM 727 C C . GLU A 1 91 ? 12.301 -11.077 -14.438 1.00 95.50 91 GLU A C 1
ATOM 729 O O . GLU A 1 91 ? 11.468 -10.796 -13.576 1.00 95.50 91 GLU A O 1
ATOM 734 N N . TYR A 1 92 ? 12.867 -10.126 -15.186 1.00 94.44 92 TYR A N 1
ATOM 735 C CA . TYR A 1 92 ? 12.607 -8.702 -14.977 1.00 94.44 92 TYR A CA 1
ATOM 736 C C . TYR A 1 92 ? 11.161 -8.320 -15.269 1.00 94.44 92 TYR A C 1
ATOM 738 O O . TYR A 1 92 ? 10.625 -7.431 -14.610 1.00 94.44 92 TYR A O 1
ATOM 746 N N . ARG A 1 93 ? 10.503 -8.995 -16.215 1.00 95.00 93 ARG A N 1
ATOM 747 C CA . ARG A 1 93 ? 9.075 -8.790 -16.479 1.00 95.00 93 ARG A CA 1
ATOM 748 C C . ARG A 1 93 ? 8.220 -9.208 -15.288 1.00 95.00 93 ARG A C 1
ATOM 750 O O . ARG A 1 93 ? 7.310 -8.471 -14.917 1.00 95.00 93 ARG A O 1
ATOM 757 N N . GLN A 1 94 ? 8.537 -10.338 -14.655 1.00 95.75 94 GLN A N 1
ATOM 758 C CA . GLN A 1 94 ? 7.832 -10.794 -13.458 1.00 95.75 94 GLN A CA 1
ATOM 759 C C . GLN A 1 94 ? 8.033 -9.831 -12.282 1.00 95.75 94 GLN A C 1
ATOM 761 O O . GLN A 1 94 ? 7.075 -9.513 -11.570 1.00 95.75 94 GLN A O 1
ATOM 766 N N . ILE A 1 95 ? 9.258 -9.331 -12.100 1.00 95.88 95 ILE A N 1
ATOM 767 C CA . ILE A 1 95 ? 9.578 -8.326 -11.077 1.00 95.88 95 ILE A CA 1
ATOM 768 C C . ILE A 1 95 ? 8.798 -7.037 -11.350 1.00 95.88 95 ILE A C 1
ATOM 770 O O . ILE A 1 95 ? 8.106 -6.548 -10.461 1.00 95.88 95 ILE A O 1
ATOM 774 N N . PHE A 1 96 ? 8.825 -6.535 -12.589 1.00 95.06 96 PHE A N 1
ATOM 775 C CA . PHE A 1 96 ? 8.079 -5.346 -13.000 1.00 95.06 96 PHE A CA 1
ATOM 776 C C . PHE A 1 96 ? 6.575 -5.494 -12.738 1.00 9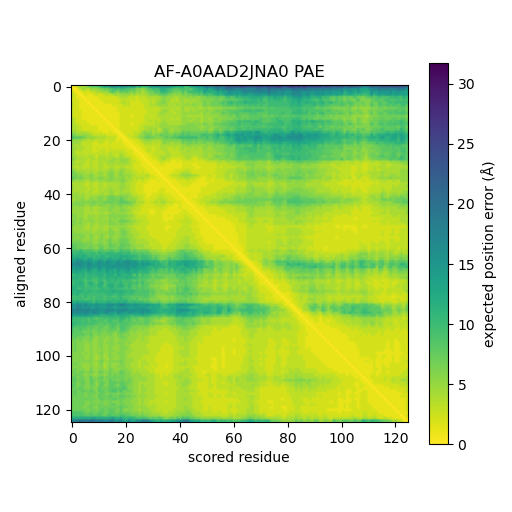5.06 96 PHE A C 1
ATOM 778 O O . PHE A 1 96 ? 6.000 -4.672 -12.026 1.00 95.06 96 PHE A O 1
ATOM 785 N N . HIS A 1 97 ? 5.953 -6.575 -13.224 1.00 96.06 97 HIS A N 1
ATOM 786 C CA . HIS A 1 97 ? 4.536 -6.866 -12.993 1.00 96.06 97 HIS A CA 1
ATOM 787 C C . HIS A 1 97 ? 4.208 -6.875 -11.493 1.00 96.06 97 HIS A C 1
ATOM 789 O O . HIS A 1 97 ? 3.262 -6.227 -11.044 1.00 96.06 97 HIS A O 1
ATOM 795 N N . THR A 1 98 ? 5.003 -7.595 -10.696 1.00 96.19 98 THR A N 1
ATOM 796 C CA . THR A 1 98 ? 4.788 -7.726 -9.248 1.00 96.19 98 THR A CA 1
ATOM 797 C C . THR A 1 98 ? 4.887 -6.372 -8.547 1.00 96.19 98 THR A C 1
ATOM 799 O O . THR A 1 98 ? 4.009 -6.017 -7.758 1.00 96.19 98 THR A O 1
ATOM 802 N N . THR A 1 99 ? 5.916 -5.580 -8.850 1.00 96.06 99 THR A N 1
ATOM 803 C CA . THR A 1 99 ? 6.120 -4.259 -8.246 1.00 96.06 99 THR A CA 1
ATOM 804 C C . THR A 1 99 ? 5.022 -3.278 -8.638 1.00 96.06 99 THR A C 1
ATOM 806 O O . THR A 1 99 ? 4.488 -2.591 -7.767 1.00 96.06 99 THR A O 1
ATOM 809 N N . VAL A 1 100 ? 4.628 -3.233 -9.913 1.00 96.25 100 VAL A N 1
ATOM 810 C CA . VAL A 1 100 ? 3.570 -2.327 -10.382 1.00 96.25 100 VAL A CA 1
ATOM 811 C C . VAL A 1 100 ? 2.214 -2.710 -9.786 1.00 96.25 100 VAL A C 1
ATOM 813 O O . VAL A 1 100 ? 1.495 -1.831 -9.310 1.00 96.25 100 VAL A O 1
ATOM 816 N N . ALA A 1 101 ? 1.884 -4.003 -9.701 1.00 95.94 101 ALA A N 1
ATOM 817 C CA . ALA A 1 101 ? 0.653 -4.469 -9.060 1.00 95.94 101 ALA A CA 1
ATOM 818 C C . ALA A 1 101 ? 0.591 -4.084 -7.569 1.00 95.94 101 ALA A C 1
ATOM 820 O O . ALA A 1 101 ? -0.437 -3.600 -7.080 1.00 95.94 101 ALA A O 1
ATOM 821 N N . ARG A 1 102 ? 1.707 -4.224 -6.840 1.00 95.81 102 ARG A N 1
ATOM 822 C CA . ARG A 1 102 ? 1.808 -3.783 -5.437 1.00 95.81 102 ARG A CA 1
ATOM 823 C C . ARG A 1 102 ? 1.703 -2.265 -5.302 1.00 95.81 102 ARG A C 1
ATOM 825 O O . ARG A 1 102 ? 0.984 -1.768 -4.433 1.00 95.81 102 ARG A O 1
ATOM 832 N N . GLY A 1 103 ? 2.349 -1.522 -6.199 1.00 96.31 103 GLY A N 1
ATOM 833 C CA . GLY A 1 103 ? 2.220 -0.070 -6.289 1.00 96.31 103 GLY A CA 1
ATOM 834 C C . GLY A 1 103 ? 0.778 0.371 -6.553 1.00 96.31 103 GLY A C 1
ATOM 835 O O . GLY A 1 103 ? 0.303 1.331 -5.945 1.00 96.31 103 GLY A O 1
ATOM 836 N N . LEU A 1 104 ? 0.031 -0.359 -7.389 1.00 96.25 104 LEU A N 1
ATOM 837 C CA . LEU A 1 104 ? -1.370 -0.053 -7.694 1.00 96.25 104 LEU A CA 1
ATOM 838 C C . LEU A 1 104 ? -2.243 -0.191 -6.446 1.00 96.25 104 LEU A C 1
ATOM 840 O O . LEU A 1 104 ? -3.080 0.673 -6.175 1.00 96.25 104 LEU A O 1
ATOM 844 N N . TYR A 1 105 ? -1.991 -1.227 -5.645 1.00 95.56 105 TYR A N 1
ATOM 845 C CA . TYR A 1 105 ? -2.685 -1.445 -4.382 1.00 95.56 105 TYR A CA 1
ATOM 846 C C . TYR A 1 105 ? -2.468 -0.297 -3.380 1.00 95.56 105 TYR A C 1
ATOM 848 O O . TYR A 1 105 ? -3.444 0.204 -2.811 1.00 95.56 105 TYR A O 1
ATOM 856 N N . VAL A 1 106 ? -1.217 0.147 -3.204 1.00 95.88 106 VAL A N 1
ATOM 857 C CA . VAL A 1 106 ? -0.839 1.235 -2.277 1.00 95.88 106 VAL A CA 1
ATOM 858 C C . VAL A 1 106 ? -1.313 2.598 -2.772 1.00 95.88 106 VAL A C 1
ATOM 860 O O . VAL A 1 106 ? -1.803 3.406 -1.978 1.00 95.88 106 VAL A O 1
ATOM 863 N N . SER A 1 107 ? -1.198 2.858 -4.076 1.00 96.06 107 SER A N 1
ATOM 864 C CA . SER A 1 107 ? -1.524 4.165 -4.653 1.00 96.06 107 SER A CA 1
ATOM 865 C C . SER A 1 107 ? -2.994 4.542 -4.485 1.00 96.06 107 SER A C 1
ATOM 867 O O . SER A 1 107 ? -3.315 5.697 -4.240 1.00 96.06 107 SER A O 1
ATOM 869 N N . LYS A 1 108 ? -3.900 3.561 -4.502 1.00 93.75 108 LYS A N 1
ATOM 870 C CA . LYS A 1 108 ? -5.336 3.788 -4.278 1.00 93.75 108 LYS A CA 1
ATOM 871 C C . LYS A 1 108 ? -5.729 3.938 -2.799 1.00 93.75 108 LYS A C 1
ATOM 873 O O . LYS A 1 108 ? -6.912 4.096 -2.516 1.00 93.75 108 LYS A O 1
ATOM 878 N N . ARG A 1 109 ? -4.785 3.830 -1.852 1.00 93.38 109 ARG A N 1
ATOM 879 C CA . ARG A 1 109 ? -5.073 3.754 -0.403 1.00 93.38 109 ARG A CA 1
ATOM 880 C C . ARG A 1 109 ? -4.275 4.737 0.442 1.00 93.38 109 ARG A C 1
ATOM 882 O O . ARG A 1 109 ? -4.867 5.494 1.200 1.00 93.38 109 ARG A O 1
ATOM 889 N N . ALA A 1 110 ? -2.948 4.704 0.340 1.00 93.44 110 ALA A N 1
ATOM 890 C CA . ALA A 1 110 ? -2.059 5.455 1.229 1.00 93.44 110 ALA A CA 1
ATOM 891 C C . ALA A 1 110 ? -1.087 6.391 0.496 1.00 93.44 110 ALA A C 1
ATOM 893 O O . ALA A 1 110 ? -0.520 7.276 1.130 1.00 93.44 110 ALA A O 1
ATOM 894 N N . ARG A 1 111 ? -0.879 6.209 -0.817 1.00 92.38 111 ARG A N 1
ATOM 895 C CA . ARG A 1 111 ? 0.042 7.025 -1.631 1.00 92.38 111 ARG A CA 1
ATOM 896 C C . ARG A 1 111 ? -0.592 7.471 -2.944 1.00 92.38 111 ARG A C 1
ATOM 898 O O . ARG A 1 111 ? -0.157 7.083 -4.025 1.00 92.38 111 ARG A O 1
ATOM 905 N N . LEU A 1 112 ? -1.657 8.265 -2.862 1.00 93.44 112 LEU A N 1
ATOM 906 C CA . LEU A 1 112 ? -2.333 8.769 -4.064 1.00 93.44 112 LEU A CA 1
ATOM 907 C C . LEU A 1 112 ? -1.393 9.585 -4.967 1.00 93.44 112 LEU A C 1
ATOM 909 O O . LEU A 1 112 ? -1.566 9.602 -6.181 1.00 93.44 112 LEU A O 1
ATOM 913 N N . ASP A 1 113 ? -0.354 10.179 -4.385 1.00 93.50 113 ASP A N 1
ATOM 914 C CA . ASP A 1 113 ? 0.691 10.932 -5.074 1.00 93.50 113 ASP A CA 1
ATOM 915 C C . ASP A 1 113 ? 1.441 10.124 -6.148 1.00 93.50 113 ASP A C 1
ATOM 917 O O . ASP A 1 113 ? 1.838 10.692 -7.160 1.00 93.50 113 ASP A O 1
ATOM 921 N N . ILE A 1 114 ? 1.582 8.800 -5.995 1.00 94.75 114 ILE A N 1
ATOM 922 C CA . ILE A 1 114 ? 2.240 7.947 -7.007 1.00 94.75 114 ILE A CA 1
ATOM 923 C C . ILE A 1 114 ? 1.259 7.355 -8.031 1.00 94.75 114 ILE A C 1
ATOM 925 O O . ILE A 1 114 ? 1.674 6.640 -8.945 1.00 94.75 114 ILE A O 1
ATOM 929 N N . HIS A 1 115 ? -0.048 7.595 -7.875 1.00 95.94 115 HIS A N 1
ATOM 930 C CA . HIS A 1 115 ? -1.081 6.942 -8.682 1.00 95.94 115 HIS A CA 1
ATOM 931 C C . HIS A 1 115 ? -0.956 7.197 -10.193 1.00 95.94 115 HIS A C 1
ATOM 933 O O . HIS A 1 115 ? -1.080 6.222 -10.944 1.00 95.94 115 HIS A O 1
ATOM 939 N N . PRO A 1 116 ? -0.666 8.429 -10.668 1.00 94.75 116 PRO A N 1
ATOM 940 C CA . PRO A 1 116 ? -0.492 8.684 -12.098 1.00 94.75 116 PRO A CA 1
ATOM 941 C C . PRO A 1 116 ? 0.628 7.828 -12.698 1.00 94.75 116 PRO A C 1
ATOM 943 O O . PRO A 1 116 ? 0.407 7.111 -13.672 1.00 94.75 116 PRO A O 1
ATOM 946 N N . THR A 1 117 ? 1.797 7.810 -12.051 1.00 96.19 117 THR A N 1
ATOM 947 C CA . THR A 1 117 ? 2.949 7.005 -12.474 1.00 96.19 117 THR A CA 1
ATOM 948 C C . THR A 1 117 ? 2.622 5.524 -12.526 1.00 96.19 117 THR A C 1
ATOM 950 O O . THR A 1 117 ? 2.836 4.876 -13.546 1.00 96.19 117 THR A O 1
ATOM 953 N N . ILE A 1 118 ? 2.063 4.979 -11.446 1.00 96.62 118 ILE A N 1
ATOM 954 C CA . ILE A 1 118 ? 1.744 3.552 -11.375 1.00 96.62 118 ILE A CA 1
ATOM 955 C C . ILE A 1 118 ? 0.713 3.146 -12.431 1.00 96.62 118 ILE A C 1
ATOM 957 O O . ILE A 1 118 ? 0.816 2.057 -12.986 1.00 96.62 118 ILE A O 1
ATOM 961 N N . THR A 1 119 ? -0.253 4.011 -12.737 1.00 95.88 119 THR A N 1
ATOM 962 C CA . THR A 1 119 ? -1.277 3.730 -13.753 1.00 95.88 119 THR A CA 1
ATOM 963 C C . THR A 1 119 ? -0.663 3.630 -15.146 1.00 95.88 119 THR A C 1
ATOM 965 O O . THR A 1 119 ? -0.990 2.713 -15.895 1.00 95.88 119 THR A O 1
ATOM 968 N N . VAL A 1 120 ? 0.276 4.521 -15.473 1.00 95.44 120 VAL A N 1
ATOM 969 C CA . VAL A 1 120 ? 1.010 4.470 -16.744 1.00 95.44 120 VAL A CA 1
ATOM 970 C C . VAL A 1 120 ? 1.934 3.254 -16.811 1.00 95.44 120 VAL A C 1
ATOM 972 O O . VAL A 1 120 ? 2.056 2.633 -17.859 1.00 95.44 120 VAL A O 1
ATOM 975 N N . LEU A 1 121 ? 2.574 2.871 -15.705 1.00 94.44 121 LEU A N 1
ATOM 976 C CA . LEU A 1 121 ? 3.375 1.644 -15.670 1.00 94.44 121 LEU A CA 1
ATOM 977 C C . LEU A 1 121 ? 2.503 0.388 -15.807 1.00 94.44 121 LEU A C 1
ATOM 979 O O . LEU A 1 121 ? 2.927 -0.576 -16.436 1.00 94.44 121 LEU A O 1
ATOM 983 N N . ALA A 1 122 ? 1.279 0.405 -15.273 1.00 94.94 122 ALA A N 1
ATOM 984 C CA . ALA A 1 122 ? 0.349 -0.719 -15.353 1.00 94.94 122 ALA A CA 1
ATOM 985 C C . ALA A 1 122 ? -0.162 -0.981 -16.777 1.00 94.94 122 ALA A C 1
ATOM 987 O O . ALA A 1 122 ? -0.457 -2.126 -17.098 1.00 94.94 122 ALA A O 1
ATOM 988 N N . SER A 1 123 ? -0.227 0.035 -17.646 1.00 92.00 123 SER A N 1
ATOM 989 C CA . SER A 1 123 ? -0.573 -0.162 -19.064 1.00 92.00 123 SER A CA 1
ATOM 990 C C . SER A 1 123 ? 0.569 -0.747 -19.904 1.00 92.00 123 SER A C 1
ATOM 992 O O . SER A 1 123 ? 0.368 -1.043 -21.078 1.00 92.00 123 SER A O 1
ATOM 994 N N . ARG A 1 124 ? 1.762 -0.902 -19.315 1.00 87.56 124 ARG A N 1
ATOM 995 C CA . ARG A 1 124 ? 2.967 -1.459 -19.952 1.00 87.56 124 ARG A CA 1
ATOM 996 C C . ARG A 1 124 ? 3.277 -2.890 -19.489 1.00 87.56 124 ARG A C 1
ATOM 998 O O . ARG A 1 124 ? 4.376 -3.377 -19.753 1.00 87.56 124 ARG A O 1
ATOM 1005 N N . ILE A 1 125 ? 2.359 -3.505 -18.740 1.00 81.12 125 ILE A N 1
ATOM 1006 C CA . ILE A 1 125 ? 2.438 -4.893 -18.266 1.00 81.12 125 ILE A CA 1
ATOM 1007 C C . ILE A 1 125 ? 2.039 -5.855 -19.384 1.00 81.12 125 ILE A C 1
ATOM 1009 O O . ILE A 1 125 ? 1.013 -5.585 -20.043 1.00 81.12 125 ILE A O 1
#

Nearest PDB structures (foldseek):
  1lk3-assembly2_B  TM=2.148E-01  e=3.399E+00  Homo sapiens